Protein AF-A0A6G7XGX0-F1 (afdb_monomer)

Nearest PDB structures (foldseek):
  1j3w-assembly1_B  TM=3.275E-01  e=1.921E-01  Thermus thermophilus HB8
  3t1q-assembly1_B  TM=3.308E-01  e=2.963E-01  Thermus thermophilus HB8
  6hjm-assembly2_E  TM=3.614E-01  e=6.227E-01  Myxococcus xanthus
  6hjm-assembly9_P  TM=3.595E-01  e=5.853E-01  Myxococcus xanthus
  3t1r-assembly2_C  TM=3.370E-01  e=9.027E-01  Thermus thermophilus HB8

Foldseek 3Di:
DDDDDDDDDDDDDDDDDDDDDDDDDDDDVVVVVVVVVVVVVVVVVVVVVVVVVVVVVCQLCQLVVLLVVLVWDPWQKDQDDSRQKMKGWFCVPTNHGDLSSVVSSCVSVVNPVVVNVCQVPAEQVNAWDWDDDDQKIKIWHADPVGGIIMMIGGND

Secondary structure (DSSP, 8-state):
-----PPPPPPP-PPP-PPP----PPP-HHHHHHHHHHHHHHHHHHHHHHHHHHHHHHHHHHHHHHHHHTT--SSSEEEEGGGTEEEEPPHHHHS---HHHHHHHHHHTT--HHHHHHHHH--GGG--EEEEETTEEEEEEEETTTEEEEEEEE--

Solvent-accessible surface area (backbone atoms only — not comparable to full-atom values): 9132 Å² total; per-residue (Å²): 142,83,84,84,84,85,85,80,85,77,86,85,81,79,77,83,82,75,79,84,81,78,81,79,82,78,83,59,66,68,62,54,51,53,52,51,52,52,52,51,53,53,51,50,53,51,52,50,52,53,50,52,53,52,51,51,53,52,53,39,39,44,58,59,51,27,37,59,76,44,66,54,64,101,52,11,56,47,77,37,78,86,31,48,25,37,39,35,34,19,36,74,80,51,71,25,48,56,66,69,40,53,53,42,30,41,46,66,73,64,48,53,68,70,54,56,50,50,61,76,66,54,42,54,90,67,47,77,46,75,52,73,53,98,58,30,35,37,42,34,38,34,36,93,86,29,40,53,34,38,39,38,33,58,57,128

Radius of gyration: 40.76 Å; Cα contacts (8 Å, |Δi|>4): 178; chains: 1; bounding box: 101×38×119 Å

Structure (mmCIF, N/CA/C/O backbone):
data_AF-A0A6G7XGX0-F1
#
_entry.id   AF-A0A6G7XGX0-F1
#
loop_
_atom_site.group_PDB
_atom_site.id
_atom_site.type_symbol
_atom_site.label_atom_id
_atom_site.label_alt_id
_atom_site.label_comp_id
_atom_site.label_asym_id
_atom_site.label_entity_id
_atom_site.label_seq_id
_atom_site.pdbx_PDB_ins_code
_atom_site.Cartn_x
_atom_site.Cartn_y
_atom_site.Cartn_z
_atom_site.occupancy
_atom_site.B_iso_or_equiv
_atom_site.auth_seq_id
_atom_site.auth_comp_id
_atom_site.auth_asym_id
_atom_site.auth_atom_id
_atom_site.pdbx_PDB_model_num
ATOM 1 N N . MET A 1 1 ? -85.330 -21.508 100.154 1.00 49.62 1 MET A N 1
ATOM 2 C CA . MET A 1 1 ? -84.140 -22.347 100.387 1.00 49.62 1 MET A CA 1
ATOM 3 C C . MET A 1 1 ? -84.091 -23.377 99.276 1.00 49.62 1 MET A C 1
ATOM 5 O O . MET A 1 1 ? -84.841 -24.337 99.339 1.00 49.62 1 MET A O 1
ATOM 9 N N . THR A 1 2 ? -83.289 -23.131 98.245 1.00 46.66 2 THR A N 1
ATOM 10 C CA . THR A 1 2 ? -82.847 -24.143 97.275 1.00 46.66 2 THR A CA 1
ATOM 11 C C . THR A 1 2 ? -81.471 -23.698 96.802 1.00 46.66 2 THR A C 1
ATOM 13 O O . THR A 1 2 ? -81.331 -22.609 96.246 1.00 46.66 2 THR A O 1
ATOM 16 N N . GLU A 1 3 ? -80.474 -24.500 97.157 1.00 44.38 3 GLU A N 1
ATOM 17 C CA . GLU A 1 3 ? -79.054 -24.326 96.868 1.00 44.38 3 GLU A CA 1
ATOM 18 C C . GLU A 1 3 ? -78.716 -24.536 95.380 1.00 44.38 3 GLU A C 1
ATOM 20 O O . GLU A 1 3 ? -79.464 -25.150 94.622 1.00 44.38 3 GLU A O 1
ATOM 25 N N . THR A 1 4 ? -77.565 -23.972 95.012 1.00 55.00 4 THR A N 1
ATOM 26 C CA . THR A 1 4 ? -76.872 -23.865 93.715 1.00 55.00 4 THR A CA 1
ATOM 27 C C . THR A 1 4 ? -76.527 -25.222 93.064 1.00 55.00 4 THR A C 1
ATOM 29 O O . THR A 1 4 ? -76.560 -26.258 93.725 1.00 55.00 4 THR A O 1
ATOM 32 N N . PRO A 1 5 ? -75.994 -25.224 91.825 1.00 59.84 5 PRO A N 1
ATOM 33 C CA . PRO A 1 5 ? -74.601 -25.663 91.750 1.00 59.84 5 PRO A CA 1
ATOM 34 C C . PRO A 1 5 ? -73.685 -24.776 90.900 1.00 59.84 5 PRO A C 1
ATOM 36 O O . PRO A 1 5 ? -74.032 -24.253 89.844 1.00 59.84 5 PRO A O 1
ATOM 39 N N . SER A 1 6 ? -72.487 -24.645 91.459 1.00 55.50 6 SER A N 1
ATOM 40 C CA . SER A 1 6 ? -71.291 -23.963 90.984 1.00 55.50 6 SER A CA 1
ATOM 41 C C . SER A 1 6 ? -70.778 -24.544 89.661 1.00 55.50 6 SER A C 1
ATOM 43 O O . SER A 1 6 ? -70.637 -25.760 89.533 1.00 55.50 6 SER A O 1
ATOM 45 N N . ALA A 1 7 ? -70.463 -23.682 88.692 1.00 63.25 7 ALA A N 1
ATOM 46 C CA . ALA A 1 7 ? -69.797 -24.068 87.453 1.00 63.25 7 ALA A CA 1
ATOM 47 C C . ALA A 1 7 ? -68.275 -24.146 87.669 1.00 63.25 7 ALA A C 1
ATOM 49 O O . ALA A 1 7 ? -67.652 -23.189 88.126 1.00 63.25 7 ALA A O 1
ATOM 50 N N . VAL A 1 8 ? -67.678 -25.289 87.331 1.00 64.31 8 VAL A N 1
ATOM 51 C CA . VAL A 1 8 ? -66.221 -25.496 87.315 1.00 64.31 8 VAL A CA 1
ATOM 52 C C . VAL A 1 8 ? -65.656 -24.910 86.011 1.00 64.31 8 VAL A C 1
ATOM 54 O O . VAL A 1 8 ? -66.197 -25.224 84.949 1.00 64.31 8 VAL A O 1
ATOM 57 N N . PRO A 1 9 ? -64.592 -24.084 86.032 1.00 62.41 9 PRO A N 1
ATOM 58 C CA . PRO A 1 9 ? -63.972 -23.596 84.805 1.00 62.41 9 PRO A CA 1
ATOM 59 C C . PRO A 1 9 ? -63.145 -24.711 84.143 1.00 62.41 9 PRO A C 1
ATOM 61 O O . PRO A 1 9 ? -62.367 -25.398 84.804 1.00 62.41 9 PRO A O 1
ATOM 64 N N . GLY A 1 10 ? -63.339 -24.904 82.836 1.00 66.25 10 GLY A N 1
ATOM 65 C CA . GLY A 1 10 ? -62.549 -25.835 82.025 1.00 66.25 10 GLY A CA 1
ATOM 66 C C . GLY A 1 10 ? -61.097 -25.367 81.826 1.00 66.25 10 GLY A C 1
ATOM 67 O O . GLY A 1 10 ? -60.791 -24.197 82.066 1.00 66.25 10 GLY A O 1
ATOM 68 N N . PRO A 1 11 ? -60.190 -26.262 81.394 1.00 62.84 11 PRO A N 1
ATOM 69 C CA . PRO A 1 11 ? -58.781 -25.938 81.206 1.00 62.84 11 PRO A CA 1
ATOM 70 C C . PRO A 1 11 ? -58.597 -24.992 80.011 1.00 62.84 11 PRO A C 1
ATOM 72 O O . PRO A 1 11 ? -59.155 -25.214 78.937 1.00 62.84 11 PRO A O 1
ATOM 75 N N . VAL A 1 12 ? -57.802 -23.941 80.206 1.00 63.81 12 VAL A N 1
ATOM 76 C CA . VAL A 1 12 ? -57.381 -23.023 79.142 1.00 63.81 12 VAL A CA 1
ATOM 77 C C . VAL A 1 12 ? -56.343 -23.747 78.284 1.00 63.81 12 VAL A C 1
ATOM 79 O O . VAL A 1 12 ? -55.293 -24.137 78.789 1.00 63.81 12 VAL A O 1
ATOM 82 N N . ILE A 1 13 ? -56.652 -23.963 77.006 1.00 63.62 13 ILE A N 1
ATOM 83 C CA . ILE A 1 13 ? -55.680 -24.430 76.014 1.00 63.62 13 ILE A CA 1
ATOM 84 C C . ILE A 1 13 ? -54.985 -23.180 75.472 1.00 63.62 13 ILE A C 1
ATOM 86 O O . ILE A 1 13 ? -55.638 -22.335 74.866 1.00 63.62 13 ILE A O 1
ATOM 90 N N . GLU A 1 14 ? -53.690 -23.031 75.747 1.00 65.12 14 GLU A N 1
ATOM 91 C CA . GLU A 1 14 ? -52.867 -21.976 75.150 1.00 65.12 14 GLU A CA 1
ATOM 92 C C . GLU A 1 14 ? -52.502 -22.379 73.715 1.00 65.12 14 GLU A C 1
ATOM 94 O O . GLU A 1 14 ? -52.000 -23.482 73.479 1.00 65.12 14 GLU A O 1
ATOM 99 N N . ASP A 1 15 ? -52.784 -21.500 72.753 1.00 72.25 15 ASP A N 1
ATOM 100 C CA . ASP A 1 15 ? -52.446 -21.725 71.348 1.00 72.25 15 ASP A CA 1
ATOM 101 C C . ASP A 1 15 ? -50.917 -21.827 71.153 1.00 72.25 15 ASP A C 1
ATOM 103 O O . ASP A 1 15 ? -50.159 -21.107 71.814 1.00 72.25 15 ASP A O 1
ATOM 107 N N . PRO A 1 16 ? -50.426 -22.683 70.233 1.00 66.56 16 PRO A N 1
ATOM 108 C CA . PRO A 1 16 ? -49.005 -22.764 69.917 1.00 66.56 16 PRO A CA 1
ATOM 109 C C . PRO A 1 16 ? -48.467 -21.409 69.442 1.00 66.56 16 PRO A C 1
ATOM 111 O O . PRO A 1 16 ? -48.926 -20.860 68.442 1.00 66.56 16 PRO A O 1
ATOM 114 N N . VAL A 1 17 ? -47.463 -20.879 70.143 1.00 67.62 17 VAL A N 1
ATOM 115 C CA . VAL A 1 17 ? -46.748 -19.665 69.733 1.00 67.62 17 VAL A CA 1
ATOM 116 C C . VAL A 1 17 ? -46.020 -19.951 68.417 1.00 67.62 17 VAL A C 1
ATOM 118 O O . VAL A 1 17 ? -45.021 -20.673 68.398 1.00 67.62 17 VAL A O 1
ATOM 121 N N . GLU A 1 18 ? -46.518 -19.402 67.307 1.00 70.75 18 GLU A N 1
ATOM 122 C CA . GLU A 1 18 ? -45.816 -19.463 66.024 1.00 70.75 18 GLU A CA 1
ATOM 123 C C . GLU A 1 18 ? -44.470 -18.720 66.120 1.00 70.75 18 GLU A C 1
ATOM 125 O O . GLU A 1 18 ? -44.397 -17.632 66.707 1.00 70.75 18 GLU A O 1
ATOM 130 N N . PRO A 1 19 ? -43.382 -19.277 65.553 1.00 76.12 19 PRO A N 1
ATOM 131 C CA . PRO A 1 19 ? -42.098 -18.597 65.541 1.00 76.12 19 PRO A CA 1
ATOM 132 C C . PRO A 1 19 ? -42.191 -17.287 64.738 1.00 76.12 19 PRO A C 1
ATOM 134 O O . PRO A 1 19 ? -42.929 -17.216 63.752 1.00 76.12 19 PRO A O 1
ATOM 137 N N . PRO A 1 20 ? -41.420 -16.246 65.106 1.00 72.56 20 PRO A N 1
ATOM 138 C CA . PRO A 1 20 ? -41.450 -14.971 64.404 1.00 72.56 20 PRO A CA 1
ATOM 139 C C . PRO A 1 20 ? -41.085 -15.151 62.927 1.00 72.56 20 PRO A C 1
ATOM 141 O O . PRO A 1 20 ? -39.999 -15.628 62.596 1.00 72.56 20 PRO A O 1
ATOM 144 N N . VAL A 1 21 ? -41.977 -14.735 62.028 1.00 67.44 21 VAL A N 1
ATOM 145 C CA . VAL A 1 21 ? -41.689 -14.671 60.592 1.00 67.44 21 VAL A CA 1
ATOM 146 C C . VAL A 1 21 ? -40.654 -13.567 60.361 1.00 67.44 21 VAL A C 1
ATOM 148 O O . VAL A 1 21 ? -40.952 -12.384 60.531 1.00 67.44 21 VAL A O 1
ATOM 151 N N . GLU A 1 22 ? -39.429 -13.934 59.973 1.00 75.75 22 GLU A N 1
ATOM 152 C CA . GLU A 1 22 ? -38.398 -12.950 59.634 1.00 75.75 22 GLU A CA 1
ATOM 153 C C . GLU A 1 22 ? -38.842 -12.067 58.449 1.00 75.75 22 GLU A C 1
ATOM 155 O O . GLU A 1 22 ? -39.274 -12.573 57.404 1.00 75.75 22 GLU A O 1
ATOM 160 N N . PRO A 1 23 ? -38.718 -10.731 58.554 1.00 65.25 23 PRO A N 1
ATOM 161 C CA . PRO A 1 23 ? -39.113 -9.836 57.480 1.00 65.25 23 PRO A CA 1
ATOM 162 C C . PRO A 1 23 ? -38.147 -9.950 56.291 1.00 65.25 23 PRO A C 1
ATOM 164 O O . PRO A 1 23 ? -36.975 -9.576 56.360 1.00 65.25 23 PRO A O 1
ATOM 167 N N . LYS A 1 24 ? -38.665 -10.405 55.144 1.00 63.94 24 LYS A N 1
ATOM 168 C CA . LYS A 1 24 ? -37.915 -10.497 53.882 1.00 63.94 24 LYS A CA 1
ATOM 169 C C . LYS A 1 24 ? -37.483 -9.094 53.416 1.00 63.94 24 LYS A C 1
ATOM 171 O O . LYS A 1 24 ? -38.311 -8.276 53.006 1.00 63.94 24 LYS A O 1
ATOM 176 N N . LYS A 1 25 ? -36.178 -8.801 53.483 1.00 67.06 25 LYS A N 1
ATOM 177 C CA . LYS A 1 25 ? -35.589 -7.490 53.146 1.00 67.06 25 LYS A CA 1
ATOM 178 C C . LYS A 1 25 ? -35.851 -7.142 51.672 1.00 67.06 25 LYS A C 1
ATOM 180 O O . LYS A 1 25 ? -35.405 -7.847 50.770 1.00 67.06 25 LYS A O 1
ATOM 185 N N . ARG A 1 26 ? -36.590 -6.057 51.414 1.00 67.81 26 ARG A N 1
ATOM 186 C CA . ARG A 1 26 ? -36.929 -5.605 50.050 1.00 67.81 26 ARG A CA 1
ATOM 187 C C . ARG A 1 26 ? -35.720 -4.910 49.398 1.00 67.81 26 ARG A C 1
ATOM 189 O O . ARG A 1 26 ? -35.094 -4.076 50.054 1.00 67.81 26 ARG A O 1
ATOM 196 N N . PRO A 1 27 ? -35.377 -5.209 48.133 1.00 62.94 27 PRO A N 1
ATOM 197 C CA . PRO A 1 27 ? -34.196 -4.637 47.490 1.00 62.94 27 PRO A CA 1
ATOM 198 C C . PRO A 1 27 ? -34.358 -3.132 47.207 1.00 62.94 27 PRO A C 1
ATOM 200 O O . PRO A 1 27 ? -35.426 -2.662 46.810 1.00 62.94 27 PRO A O 1
ATOM 203 N N . ASN A 1 28 ? -33.277 -2.366 47.400 1.00 75.75 28 ASN A N 1
ATOM 204 C CA . ASN A 1 28 ? -33.249 -0.920 47.173 1.00 75.75 28 ASN A CA 1
ATOM 205 C C . ASN A 1 28 ? -33.113 -0.613 45.672 1.00 75.75 28 ASN A C 1
ATOM 207 O O . ASN A 1 28 ? -32.043 -0.789 45.090 1.00 75.75 28 ASN A O 1
ATOM 211 N N . LYS A 1 29 ? -34.187 -0.099 45.059 1.00 76.25 29 LYS A N 1
ATOM 212 C CA . LYS A 1 29 ? -34.247 0.238 43.625 1.00 76.25 29 LYS A CA 1
ATOM 213 C C . LYS A 1 29 ? -33.101 1.154 43.164 1.00 76.25 29 LYS A C 1
ATOM 215 O O . LYS A 1 29 ? -32.646 1.010 42.038 1.00 76.25 29 LYS A O 1
ATOM 220 N N . LYS A 1 30 ? -32.582 2.046 44.022 1.00 75.62 30 LYS A N 1
ATOM 221 C CA . LYS A 1 30 ? -31.449 2.930 43.677 1.00 75.62 30 LYS A CA 1
ATOM 222 C C . LYS A 1 30 ? -30.131 2.165 43.534 1.00 75.62 30 LYS A C 1
ATOM 224 O O . LYS A 1 30 ? -29.380 2.419 42.602 1.00 75.62 30 LYS A O 1
ATOM 229 N N . ALA A 1 31 ? -29.878 1.200 44.420 1.00 73.75 31 ALA A N 1
ATOM 230 C CA . ALA A 1 31 ? -28.702 0.335 44.332 1.00 73.75 31 ALA A CA 1
ATOM 231 C C . ALA A 1 31 ? -28.767 -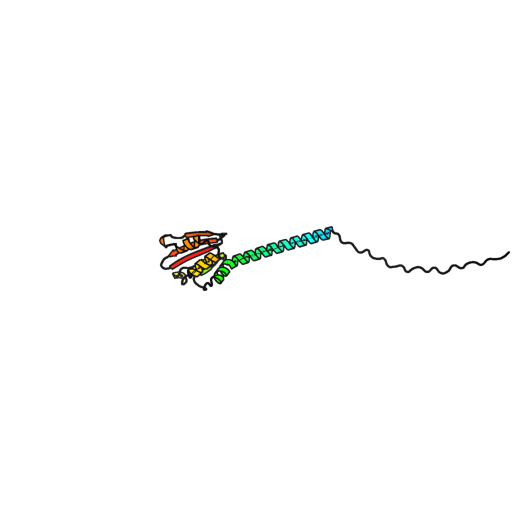0.569 43.090 1.00 73.75 31 ALA A C 1
ATOM 233 O O . ALA A 1 31 ? -27.754 -0.785 42.427 1.00 73.75 31 ALA A O 1
ATOM 234 N N . LEU A 1 32 ? -29.971 -1.027 42.727 1.00 80.69 32 LEU A N 1
ATOM 235 C CA . LEU A 1 32 ? -30.202 -1.772 41.488 1.00 80.69 32 LEU A CA 1
ATOM 236 C C . LEU A 1 32 ? -29.924 -0.916 40.238 1.00 80.69 32 LEU A C 1
ATOM 238 O O . LEU A 1 32 ? -29.263 -1.372 39.317 1.00 80.69 32 LEU A O 1
ATOM 242 N N . VAL A 1 33 ? -30.362 0.346 40.210 1.00 78.44 33 VAL A N 1
ATOM 243 C CA . VAL A 1 33 ? -30.097 1.249 39.072 1.00 78.44 33 VAL A CA 1
ATOM 244 C C . VAL A 1 33 ? -28.607 1.585 38.935 1.00 78.44 33 VAL A C 1
ATOM 246 O O . VAL A 1 33 ? -28.088 1.563 37.825 1.00 78.44 33 VAL A O 1
ATOM 249 N N . ILE A 1 34 ? -27.899 1.848 40.040 1.00 83.06 34 ILE A N 1
ATOM 250 C CA . ILE A 1 34 ? -26.456 2.158 40.014 1.00 83.06 34 ILE A CA 1
ATOM 251 C C . ILE A 1 34 ? -25.637 0.955 39.529 1.00 83.06 34 ILE A C 1
ATOM 253 O O . ILE A 1 34 ? -24.721 1.117 38.730 1.00 83.06 34 ILE A O 1
ATOM 257 N N . THR A 1 35 ? -25.978 -0.255 39.978 1.00 79.81 35 THR A N 1
ATOM 258 C CA . THR A 1 35 ? -25.301 -1.482 39.529 1.00 79.81 35 THR A CA 1
ATOM 259 C C . THR A 1 35 ? -25.547 -1.757 38.049 1.00 79.81 35 THR A C 1
ATOM 261 O O . THR A 1 35 ? -24.592 -2.033 37.330 1.00 79.81 35 THR A O 1
ATOM 264 N N . ILE A 1 36 ? -26.781 -1.591 37.562 1.00 87.25 36 ILE A N 1
ATOM 265 C CA . ILE A 1 36 ? -27.084 -1.693 36.126 1.00 87.25 36 ILE A CA 1
ATOM 266 C C . ILE A 1 36 ? -26.288 -0.650 35.332 1.00 87.25 36 ILE A C 1
ATOM 268 O O . ILE A 1 36 ? -25.660 -0.999 34.338 1.00 87.25 36 ILE A O 1
ATOM 272 N N . ALA A 1 37 ? -26.258 0.607 35.782 1.00 86.12 37 ALA A N 1
ATOM 273 C CA . ALA A 1 37 ? -25.505 1.665 35.111 1.00 86.12 37 ALA A CA 1
ATOM 274 C C . ALA A 1 37 ? -24.001 1.349 35.040 1.00 86.12 37 ALA A C 1
ATOM 276 O O . ALA A 1 37 ? -23.399 1.496 33.981 1.00 86.12 37 ALA A O 1
ATOM 277 N N . ALA A 1 38 ? -23.406 0.850 36.127 1.00 89.19 38 ALA A N 1
ATOM 278 C CA . ALA A 1 38 ? -22.003 0.439 36.142 1.00 89.19 38 ALA A CA 1
ATOM 279 C C . ALA A 1 38 ? -21.725 -0.718 35.165 1.00 89.19 38 ALA A C 1
ATOM 281 O O . ALA A 1 38 ? -20.748 -0.669 34.421 1.00 89.19 38 ALA A O 1
ATOM 282 N N . VAL A 1 39 ? -22.603 -1.725 35.111 1.00 93.00 39 VAL A N 1
ATOM 283 C CA . VAL A 1 39 ? -22.482 -2.849 34.164 1.00 93.00 39 VAL A CA 1
ATOM 284 C C . VAL A 1 39 ? -22.585 -2.368 32.717 1.00 93.00 39 VAL A C 1
ATOM 286 O O . VAL A 1 39 ? -21.790 -2.789 31.880 1.00 93.00 39 VAL A O 1
ATOM 289 N N . VAL A 1 40 ? -23.516 -1.457 32.421 1.00 95.12 40 VAL A N 1
ATOM 290 C CA . VAL A 1 40 ? -23.669 -0.876 31.078 1.00 95.12 40 VAL A CA 1
ATOM 291 C C . VAL A 1 40 ? -22.413 -0.108 30.669 1.00 95.12 40 VAL A C 1
ATOM 293 O O . VAL A 1 40 ? -21.923 -0.300 29.561 1.00 95.12 40 VAL A O 1
ATOM 296 N N . VAL A 1 41 ? -21.848 0.708 31.561 1.00 95.44 41 VAL A N 1
ATOM 297 C CA . VAL A 1 41 ? -20.607 1.449 31.281 1.00 95.44 41 VAL A CA 1
ATOM 298 C C . VAL A 1 41 ? -19.450 0.493 30.985 1.00 95.44 41 VAL A C 1
ATOM 300 O O . VAL A 1 41 ? -18.743 0.681 29.998 1.00 95.44 41 VAL A O 1
ATOM 303 N N . VAL A 1 42 ? -19.282 -0.564 31.783 1.00 95.44 42 VAL A N 1
ATOM 304 C CA . VAL A 1 42 ? -18.237 -1.575 31.550 1.00 95.44 42 VAL A CA 1
ATOM 305 C C . VAL A 1 42 ? -18.443 -2.292 30.214 1.00 95.44 42 VAL A C 1
ATOM 307 O O . VAL A 1 42 ? -17.480 -2.473 29.471 1.00 95.44 42 VAL A O 1
ATOM 310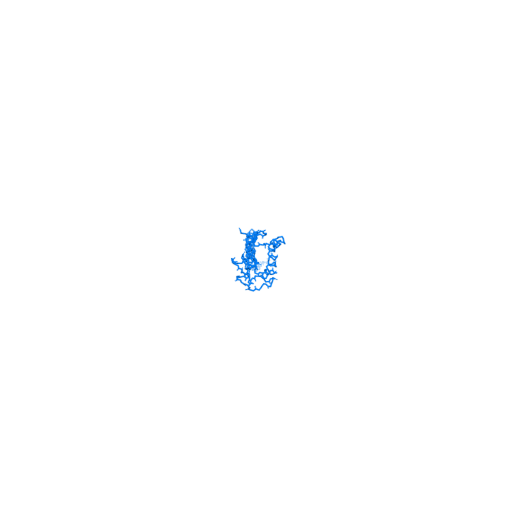 N N . ALA A 1 43 ? -19.682 -2.654 29.873 1.00 95.56 43 ALA A N 1
ATOM 311 C CA . ALA A 1 43 ? -19.995 -3.295 28.598 1.00 95.56 43 ALA A CA 1
ATOM 312 C C . ALA A 1 43 ? -19.680 -2.385 27.397 1.00 95.56 43 ALA A C 1
ATOM 314 O O . ALA A 1 43 ? -19.128 -2.855 26.404 1.00 95.56 43 ALA A O 1
ATOM 315 N N . ILE A 1 44 ? -19.972 -1.084 27.500 1.00 96.94 44 ILE A N 1
ATOM 316 C CA . ILE A 1 44 ? -19.642 -0.101 26.459 1.00 96.94 44 ILE A CA 1
ATOM 317 C C . ILE A 1 44 ? -18.125 0.024 26.299 1.00 96.94 44 ILE A C 1
ATOM 319 O O . ILE A 1 44 ? -17.627 -0.019 25.178 1.00 96.94 44 ILE A O 1
ATOM 323 N N . ILE A 1 45 ? -17.381 0.135 27.403 1.00 97.12 45 ILE A N 1
ATOM 324 C CA . ILE A 1 45 ? -15.914 0.223 27.360 1.00 97.12 45 ILE A CA 1
ATOM 325 C C . ILE A 1 45 ? -15.320 -1.032 26.712 1.00 97.12 45 ILE A C 1
ATOM 327 O O . ILE A 1 45 ? -14.468 -0.918 25.834 1.00 97.12 45 ILE A O 1
ATOM 331 N N . ALA A 1 46 ? -15.800 -2.218 27.094 1.00 96.38 46 ALA A N 1
ATOM 332 C CA . ALA A 1 46 ? -15.364 -3.472 26.489 1.00 96.38 46 ALA A CA 1
ATOM 333 C C . ALA A 1 46 ? -15.640 -3.492 24.978 1.00 96.38 46 ALA A C 1
ATOM 335 O O . ALA A 1 46 ? -14.734 -3.788 24.204 1.00 96.38 46 ALA A O 1
ATOM 336 N N . ALA A 1 47 ? -16.844 -3.099 24.551 1.00 96.12 47 ALA A N 1
ATOM 337 C CA . ALA A 1 47 ? -17.200 -3.028 23.135 1.00 96.12 47 ALA A CA 1
ATOM 338 C C . ALA A 1 47 ? -16.300 -2.059 22.350 1.00 96.12 47 ALA A C 1
ATOM 340 O O . ALA A 1 47 ? -15.862 -2.393 21.251 1.00 96.12 47 ALA A O 1
ATOM 341 N N . ILE A 1 48 ? -15.978 -0.892 22.921 1.00 96.94 48 ILE A N 1
ATOM 342 C CA . ILE A 1 48 ? -15.068 0.085 22.304 1.00 96.94 48 ILE A CA 1
ATOM 343 C C . ILE A 1 48 ? -13.664 -0.505 22.154 1.00 96.94 48 ILE A C 1
ATOM 345 O O . ILE A 1 48 ? -13.084 -0.423 21.075 1.00 96.94 48 ILE A O 1
ATOM 349 N N . ILE A 1 49 ? -13.123 -1.130 23.203 1.00 96.31 49 ILE A N 1
ATOM 350 C CA . ILE A 1 49 ? -11.789 -1.746 23.151 1.00 96.31 49 ILE A CA 1
ATOM 351 C C . ILE A 1 49 ? -11.752 -2.850 22.091 1.00 96.31 49 ILE A C 1
ATOM 353 O O . ILE A 1 49 ? -10.826 -2.895 21.282 1.00 96.31 49 ILE A O 1
ATOM 357 N N . THR A 1 50 ? -12.768 -3.715 22.057 1.00 94.00 50 THR A N 1
ATOM 358 C CA . THR A 1 50 ? -12.874 -4.772 21.045 1.00 94.00 50 THR A CA 1
ATOM 359 C C . THR A 1 50 ? -12.957 -4.189 19.636 1.00 94.00 50 THR A C 1
ATOM 361 O O . THR A 1 50 ? -12.270 -4.680 18.744 1.00 94.00 50 THR A O 1
ATOM 364 N N . PHE A 1 51 ? -13.740 -3.127 19.434 1.00 93.44 51 PHE A N 1
ATOM 365 C CA . PHE A 1 51 ? -13.844 -2.454 18.140 1.00 93.44 51 PHE A CA 1
ATOM 366 C C . PHE A 1 51 ? -12.502 -1.869 17.686 1.00 93.44 51 PHE A C 1
ATOM 368 O O . PHE A 1 51 ? -12.090 -2.105 16.552 1.00 93.44 51 PHE A O 1
ATOM 375 N N . ILE A 1 52 ? -11.787 -1.170 18.574 1.00 93.19 52 ILE A N 1
ATOM 376 C CA . ILE A 1 52 ? -10.461 -0.617 18.272 1.00 93.19 52 ILE A CA 1
ATOM 377 C C . ILE A 1 52 ? -9.492 -1.743 17.895 1.00 93.19 52 ILE A C 1
ATOM 379 O O . ILE A 1 52 ? -8.854 -1.662 16.848 1.00 93.19 52 ILE A O 1
ATOM 383 N N . ALA A 1 53 ? -9.428 -2.818 18.684 1.00 89.38 53 ALA A N 1
ATOM 384 C CA . ALA A 1 53 ? -8.544 -3.948 18.404 1.00 89.38 53 ALA A CA 1
ATOM 385 C C . ALA A 1 53 ? -8.856 -4.624 17.056 1.00 89.38 53 ALA A C 1
ATOM 387 O O . ALA A 1 53 ? -7.943 -4.894 16.277 1.00 89.38 53 ALA A O 1
ATOM 388 N N . LEU A 1 54 ? -10.139 -4.843 16.746 1.00 88.81 54 LEU A N 1
ATOM 389 C CA . LEU A 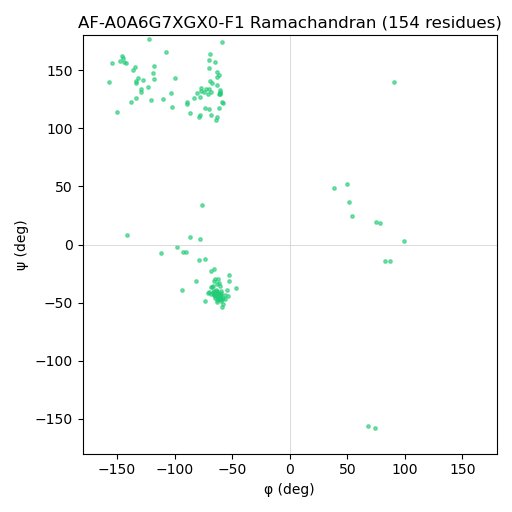1 54 ? -10.572 -5.374 15.449 1.00 88.81 54 LEU A CA 1
ATOM 390 C C . LEU A 1 54 ? -10.173 -4.446 14.300 1.00 88.81 54 LEU A C 1
ATOM 392 O O . LEU A 1 54 ? -9.659 -4.915 13.289 1.00 88.81 54 LEU A O 1
ATOM 396 N N . SER A 1 55 ? -10.377 -3.137 14.461 1.00 87.00 55 SER A N 1
ATOM 397 C CA . SER A 1 55 ? -10.033 -2.153 13.433 1.00 87.00 55 SER A CA 1
ATOM 398 C C . SER A 1 55 ? -8.524 -2.068 13.182 1.00 87.00 55 SER A C 1
ATOM 400 O O . SER A 1 55 ? -8.106 -2.001 12.030 1.00 87.00 55 SER A O 1
ATOM 402 N N . ALA A 1 56 ? -7.704 -2.141 14.234 1.00 85.12 56 ALA A N 1
ATOM 403 C CA . ALA A 1 56 ? -6.250 -2.168 14.116 1.00 85.12 56 ALA A CA 1
ATOM 404 C C . ALA A 1 56 ? -5.777 -3.443 13.406 1.00 85.12 56 ALA A C 1
ATOM 406 O O . ALA A 1 56 ? -4.972 -3.375 12.484 1.00 85.12 56 ALA A O 1
ATOM 407 N N . ASN A 1 57 ? -6.343 -4.598 13.766 1.00 85.75 57 ASN A N 1
ATOM 408 C CA . ASN A 1 57 ? -6.018 -5.858 13.105 1.00 85.75 57 ASN A CA 1
ATOM 409 C C . ASN A 1 57 ? -6.440 -5.865 11.627 1.00 85.75 57 ASN A C 1
ATOM 411 O O . ASN A 1 57 ? -5.717 -6.390 10.788 1.00 85.75 57 ASN A O 1
ATOM 415 N N . ALA A 1 58 ? -7.597 -5.286 11.295 1.00 85.19 58 ALA A N 1
ATOM 416 C CA . ALA A 1 58 ? -8.032 -5.147 9.907 1.00 85.19 58 ALA A CA 1
ATOM 417 C C . ALA A 1 58 ? -7.070 -4.263 9.098 1.00 85.19 58 ALA A C 1
ATOM 419 O O . ALA A 1 58 ? -6.730 -4.612 7.974 1.00 85.19 58 ALA A O 1
ATOM 420 N N . ARG A 1 59 ? -6.581 -3.160 9.682 1.00 85.06 59 ARG A N 1
ATOM 421 C CA . ARG A 1 59 ? -5.588 -2.282 9.041 1.00 85.06 59 ARG A CA 1
ATOM 422 C C . ARG A 1 59 ? -4.260 -2.991 8.788 1.00 85.06 59 ARG A C 1
ATOM 424 O O . ARG A 1 59 ? -3.794 -2.966 7.656 1.00 85.06 59 ARG A O 1
ATOM 431 N N . ALA A 1 60 ? -3.710 -3.656 9.804 1.00 85.81 60 ALA A N 1
ATOM 432 C CA . ALA A 1 60 ? -2.427 -4.357 9.705 1.00 85.81 60 ALA A CA 1
ATOM 433 C C . ALA A 1 60 ? -2.450 -5.501 8.675 1.00 85.81 60 ALA A C 1
ATOM 435 O O . ALA A 1 60 ? -1.441 -5.817 8.054 1.00 85.81 60 ALA A O 1
ATOM 436 N N . ASN A 1 61 ? -3.613 -6.127 8.469 1.00 92.44 61 ASN A N 1
ATOM 437 C CA . ASN A 1 61 ? -3.751 -7.222 7.509 1.00 92.44 61 ASN A CA 1
ATOM 438 C C . ASN A 1 61 ? -4.194 -6.770 6.112 1.00 92.44 61 ASN A C 1
ATOM 440 O O . ASN A 1 61 ? -4.183 -7.590 5.201 1.00 92.44 61 ASN A O 1
ATOM 444 N N . GLN A 1 62 ? -4.538 -5.496 5.906 1.00 95.25 62 GLN A N 1
ATOM 445 C CA . GLN A 1 62 ? -5.152 -5.019 4.663 1.00 95.25 62 GLN A CA 1
ATOM 446 C C . GLN A 1 62 ? -4.284 -5.292 3.423 1.00 95.25 62 GLN A C 1
ATOM 448 O O . GLN A 1 62 ? -4.780 -5.822 2.432 1.00 95.25 62 GLN A O 1
ATOM 453 N N . ILE A 1 63 ? -2.980 -5.005 3.492 1.00 96.38 63 ILE A N 1
ATOM 454 C CA . ILE A 1 63 ? -2.028 -5.278 2.400 1.00 96.38 63 ILE A CA 1
ATOM 455 C C . ILE A 1 63 ? -1.858 -6.788 2.180 1.00 96.38 63 ILE A C 1
ATOM 457 O O . ILE A 1 63 ? -1.805 -7.260 1.041 1.00 96.38 63 ILE A O 1
ATOM 461 N N . SER A 1 64 ? -1.793 -7.567 3.265 1.00 96.31 64 SER A N 1
ATOM 462 C CA . SER A 1 64 ? -1.683 -9.029 3.190 1.00 96.31 64 SER A CA 1
ATOM 463 C C . SER A 1 64 ? -2.918 -9.653 2.544 1.00 96.31 64 SER A C 1
ATOM 465 O O . SER A 1 64 ? -2.797 -10.561 1.723 1.00 96.31 64 SER A O 1
ATOM 467 N N . ASP A 1 65 ? -4.104 -9.163 2.887 1.00 96.88 65 ASP A N 1
ATOM 468 C CA . ASP A 1 65 ? -5.368 -9.654 2.356 1.00 96.88 65 ASP A CA 1
ATOM 469 C C . ASP A 1 65 ? -5.546 -9.255 0.887 1.00 96.88 65 ASP A C 1
ATOM 471 O O . ASP A 1 65 ? -5.877 -10.124 0.081 1.00 96.88 65 ASP A O 1
ATOM 475 N N . ALA A 1 66 ? -5.190 -8.021 0.509 1.00 97.19 66 ALA A N 1
ATOM 476 C CA . ALA A 1 66 ? -5.111 -7.600 -0.892 1.00 97.19 66 ALA A CA 1
ATOM 477 C C . ALA A 1 66 ? -4.161 -8.504 -1.700 1.00 97.19 66 ALA A C 1
ATOM 479 O O . ALA A 1 66 ? -4.527 -9.021 -2.752 1.00 97.19 66 ALA A O 1
ATOM 480 N N . SER A 1 67 ? -2.969 -8.788 -1.165 1.00 95.94 67 SER A N 1
ATOM 481 C CA . SER A 1 67 ? -1.997 -9.678 -1.817 1.00 95.94 67 SER A CA 1
ATOM 482 C C . SER A 1 67 ? -2.557 -11.088 -2.044 1.00 95.94 67 SER A C 1
ATOM 484 O O . SER A 1 67 ? -2.339 -11.677 -3.102 1.00 95.94 67 SER A O 1
ATOM 486 N N . LYS A 1 68 ? -3.310 -11.634 -1.076 1.00 96.31 68 LYS A N 1
ATOM 487 C CA . LYS A 1 68 ? -3.970 -12.946 -1.210 1.00 96.31 68 LYS A CA 1
ATOM 488 C C . LYS A 1 68 ? -5.095 -12.916 -2.242 1.00 96.31 68 LYS A C 1
ATOM 490 O O . LYS A 1 68 ? -5.213 -13.860 -3.016 1.00 96.31 68 LYS A O 1
ATOM 495 N N . MET A 1 69 ? -5.917 -11.866 -2.243 1.00 97.06 69 MET A N 1
ATOM 496 C CA . MET A 1 69 ? -7.015 -11.697 -3.203 1.00 97.06 69 MET A CA 1
ATOM 497 C C . MET A 1 69 ? -6.504 -11.584 -4.641 1.00 97.06 69 MET A C 1
ATOM 499 O O . MET A 1 69 ? -7.138 -12.104 -5.553 1.00 97.06 69 MET A O 1
ATOM 503 N N . CYS A 1 70 ? -5.333 -10.976 -4.817 1.00 96.75 70 CYS A N 1
ATOM 504 C CA . CYS A 1 70 ? -4.655 -10.832 -6.102 1.00 96.75 70 CYS A CA 1
ATOM 505 C C . CYS A 1 70 ? -3.763 -12.021 -6.481 1.00 96.75 70 CYS A C 1
ATOM 507 O O . CYS A 1 70 ? -3.026 -11.930 -7.460 1.00 96.75 70 CYS A O 1
ATOM 509 N N . GLU A 1 71 ? -3.790 -13.108 -5.701 1.00 95.56 71 GLU A N 1
ATOM 510 C CA . GLU A 1 71 ? -2.985 -14.315 -5.932 1.00 95.56 71 GLU A CA 1
ATOM 511 C C . GLU A 1 71 ? -1.483 -14.012 -6.118 1.00 95.56 71 GLU A C 1
ATOM 513 O O . GLU A 1 71 ? -0.789 -14.648 -6.915 1.00 95.56 71 GLU A O 1
ATOM 518 N N . ALA A 1 72 ? -0.970 -13.026 -5.372 1.00 91.81 72 ALA A N 1
ATOM 519 C CA . ALA A 1 72 ? 0.397 -12.549 -5.516 1.00 91.81 72 ALA A CA 1
ATOM 520 C C . ALA A 1 72 ? 1.416 -13.664 -5.217 1.00 91.81 72 ALA A C 1
ATOM 522 O O . ALA A 1 72 ? 1.373 -14.328 -4.176 1.00 91.81 72 ALA A O 1
ATOM 523 N N . ALA A 1 73 ? 2.365 -13.859 -6.133 1.00 88.31 73 ALA A N 1
ATOM 524 C CA . ALA A 1 73 ? 3.479 -14.774 -5.923 1.00 88.31 73 ALA A CA 1
ATOM 525 C C . ALA A 1 73 ? 4.442 -14.216 -4.857 1.00 88.31 73 ALA A C 1
ATOM 527 O O . ALA A 1 73 ? 4.572 -13.004 -4.751 1.00 88.31 73 ALA A O 1
ATOM 528 N N . PRO A 1 74 ? 5.180 -15.046 -4.097 1.00 85.69 74 PRO A N 1
ATOM 529 C CA . PRO A 1 74 ? 6.008 -14.594 -2.969 1.00 85.69 74 PRO A CA 1
ATOM 530 C C . PRO A 1 74 ? 7.333 -13.923 -3.398 1.00 85.69 74 PRO A C 1
ATOM 532 O O . PRO A 1 74 ? 8.366 -14.111 -2.757 1.00 85.69 74 PRO A O 1
ATOM 535 N N . PHE A 1 75 ? 7.343 -13.211 -4.522 1.00 87.38 75 PHE A N 1
ATOM 536 C CA . PHE A 1 75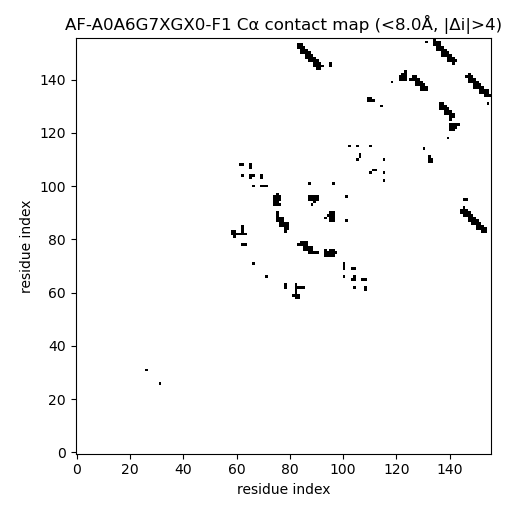 ? 8.488 -12.482 -5.057 1.00 87.38 75 PHE A CA 1
ATOM 537 C C . PHE A 1 75 ? 8.017 -11.209 -5.767 1.00 87.38 75 PHE A C 1
ATOM 539 O O . PHE A 1 75 ? 6.852 -11.076 -6.132 1.00 87.38 75 PHE A O 1
ATOM 546 N N . GLY A 1 76 ? 8.936 -10.268 -5.988 1.00 89.38 76 GLY A N 1
ATOM 547 C CA . GLY A 1 76 ? 8.624 -9.014 -6.680 1.00 89.38 76 GLY A CA 1
ATOM 548 C C . GLY A 1 76 ? 8.103 -7.901 -5.771 1.00 89.38 76 GLY A C 1
ATOM 549 O O . GLY A 1 76 ? 8.139 -6.742 -6.176 1.00 89.38 76 GLY A O 1
ATOM 550 N N . TYR A 1 77 ? 7.701 -8.215 -4.540 1.00 94.12 77 TYR A N 1
ATOM 551 C CA . TYR A 1 77 ? 7.265 -7.236 -3.551 1.00 94.12 77 TYR A CA 1
ATOM 552 C C . TYR A 1 77 ? 7.626 -7.667 -2.126 1.00 94.12 77 TYR A C 1
ATOM 554 O O . TYR A 1 77 ? 7.790 -8.859 -1.874 1.00 94.12 77 TYR A O 1
ATOM 562 N N . ASP A 1 78 ? 7.698 -6.701 -1.215 1.00 94.50 78 ASP A N 1
ATOM 563 C CA . ASP A 1 78 ? 7.863 -6.913 0.221 1.00 94.50 78 ASP A CA 1
ATOM 564 C C . ASP A 1 78 ? 6.797 -6.125 0.987 1.00 94.50 78 ASP A C 1
ATOM 566 O O . ASP A 1 78 ? 6.561 -4.949 0.713 1.00 94.50 78 ASP A O 1
ATOM 570 N N . ILE A 1 79 ? 6.157 -6.773 1.962 1.00 94.94 79 ILE A N 1
ATOM 571 C CA . ILE A 1 79 ? 5.311 -6.095 2.952 1.00 94.94 79 ILE A CA 1
ATOM 572 C C . ILE A 1 79 ? 6.217 -5.705 4.117 1.00 94.94 79 ILE A C 1
ATOM 574 O O . ILE A 1 79 ? 6.848 -6.572 4.726 1.00 94.94 79 ILE A O 1
ATOM 578 N N . ILE A 1 80 ? 6.281 -4.413 4.413 1.00 94.75 80 ILE A N 1
ATOM 579 C CA . ILE A 1 80 ? 7.180 -3.820 5.406 1.00 94.75 80 ILE A CA 1
ATOM 580 C C . ILE A 1 80 ? 6.375 -3.061 6.472 1.00 94.75 80 ILE A C 1
ATOM 582 O O . ILE A 1 80 ? 5.144 -3.021 6.422 1.00 94.75 80 ILE A O 1
ATOM 586 N N . ASP A 1 81 ? 7.074 -2.524 7.475 1.00 93.62 81 ASP A N 1
ATOM 587 C CA . ASP A 1 81 ? 6.499 -1.710 8.556 1.00 93.62 81 ASP A CA 1
ATOM 588 C C . ASP A 1 81 ? 5.278 -2.354 9.229 1.00 93.62 81 ASP A C 1
ATOM 590 O O . ASP A 1 81 ? 4.203 -1.772 9.317 1.00 93.62 81 ASP A O 1
ATOM 594 N N . ASP A 1 82 ? 5.437 -3.609 9.660 1.00 91.19 82 ASP A N 1
ATOM 595 C CA . ASP A 1 82 ? 4.397 -4.394 10.340 1.00 91.19 82 ASP A CA 1
ATOM 596 C C . ASP A 1 82 ? 3.060 -4.500 9.568 1.00 91.19 82 ASP A C 1
ATOM 598 O O . ASP A 1 82 ? 2.009 -4.761 10.158 1.00 91.19 82 ASP A O 1
ATOM 602 N N . GLY A 1 83 ? 3.098 -4.359 8.236 1.00 93.00 83 GLY A N 1
ATOM 603 C CA . GLY A 1 83 ? 1.922 -4.456 7.368 1.00 93.00 83 GLY A CA 1
ATOM 604 C C . GLY A 1 83 ? 1.321 -3.118 6.940 1.00 93.00 83 GLY A C 1
ATOM 605 O O . GLY A 1 83 ? 0.301 -3.125 6.247 1.00 93.00 83 GLY A O 1
ATOM 606 N N . ASP A 1 84 ? 1.930 -1.990 7.314 1.00 94.38 84 ASP A N 1
ATOM 607 C CA . ASP A 1 84 ? 1.463 -0.651 6.928 1.00 94.38 84 ASP A CA 1
ATOM 608 C C . ASP A 1 84 ? 2.066 -0.130 5.615 1.00 94.38 84 ASP A C 1
ATOM 610 O O . ASP A 1 84 ? 1.611 0.897 5.102 1.00 94.38 84 ASP A O 1
ATOM 614 N N . ALA A 1 85 ? 3.028 -0.846 5.028 1.00 96.31 85 ALA A N 1
ATOM 615 C CA . ALA A 1 85 ? 3.575 -0.504 3.723 1.00 96.31 85 ALA A CA 1
ATOM 616 C C . ALA A 1 85 ? 3.901 -1.729 2.855 1.00 96.31 85 ALA A C 1
ATOM 618 O O . ALA A 1 85 ? 4.131 -2.840 3.340 1.00 96.31 85 ALA A O 1
ATOM 619 N N . VAL A 1 86 ? 3.917 -1.515 1.540 1.00 96.62 86 VAL A N 1
ATOM 620 C CA . VAL A 1 86 ? 4.335 -2.489 0.529 1.00 96.62 86 VAL A CA 1
ATOM 621 C C . VAL A 1 86 ? 5.270 -1.841 -0.485 1.00 96.62 86 VAL A C 1
ATOM 623 O O . VAL A 1 86 ? 4.936 -0.823 -1.094 1.00 96.62 86 VAL A O 1
ATOM 626 N N . GLU A 1 87 ? 6.441 -2.444 -0.682 1.00 96.12 87 GLU A N 1
ATOM 627 C CA . GLU A 1 87 ? 7.381 -2.082 -1.743 1.00 96.12 87 GLU A CA 1
ATOM 628 C C . GLU A 1 87 ? 7.277 -3.102 -2.877 1.00 96.12 87 GLU A C 1
ATOM 630 O O . GLU A 1 87 ? 7.592 -4.276 -2.707 1.00 96.12 87 GLU A O 1
ATOM 635 N N . PHE A 1 88 ? 6.887 -2.648 -4.062 1.00 95.25 88 PHE A N 1
ATOM 636 C CA . PHE A 1 88 ? 7.041 -3.379 -5.310 1.00 95.25 88 PHE A CA 1
ATOM 637 C C . PHE A 1 88 ? 8.387 -3.032 -5.926 1.00 95.25 88 PHE A C 1
ATOM 639 O O . PHE A 1 88 ? 8.693 -1.871 -6.218 1.00 95.25 88 PHE A O 1
ATOM 646 N N . MET A 1 89 ? 9.185 -4.063 -6.148 1.00 89.81 89 MET A N 1
ATOM 647 C CA . MET A 1 89 ? 10.529 -3.938 -6.672 1.00 89.81 89 MET A CA 1
ATOM 648 C C . MET A 1 89 ? 10.552 -4.231 -8.163 1.00 89.81 89 MET A C 1
ATOM 650 O O . MET A 1 89 ? 9.909 -5.158 -8.658 1.00 89.81 89 MET A O 1
ATOM 654 N N . GLY A 1 90 ? 11.385 -3.481 -8.867 1.00 84.19 90 GLY A N 1
ATOM 655 C CA . GLY A 1 90 ? 11.665 -3.700 -10.268 1.00 84.19 90 GLY A CA 1
ATOM 656 C C . GLY A 1 90 ? 12.368 -5.034 -10.555 1.00 84.19 90 GLY A C 1
ATOM 657 O O . GLY A 1 90 ? 13.090 -5.582 -9.717 1.00 84.19 90 GLY A O 1
ATOM 658 N N . ALA A 1 91 ? 12.228 -5.511 -11.794 1.00 80.12 91 ALA A N 1
ATOM 659 C CA . ALA A 1 91 ? 12.788 -6.755 -12.321 1.00 80.12 91 ALA A CA 1
ATOM 660 C C . ALA A 1 91 ? 14.270 -6.980 -11.994 1.00 80.12 91 ALA A C 1
ATOM 662 O O . ALA A 1 91 ? 14.676 -8.097 -11.677 1.00 80.12 91 ALA A O 1
ATOM 663 N N . ALA A 1 92 ? 15.073 -5.915 -12.003 1.00 70.88 92 ALA A N 1
ATOM 664 C CA . ALA A 1 92 ? 16.505 -6.003 -11.726 1.00 70.88 92 ALA A CA 1
ATOM 665 C 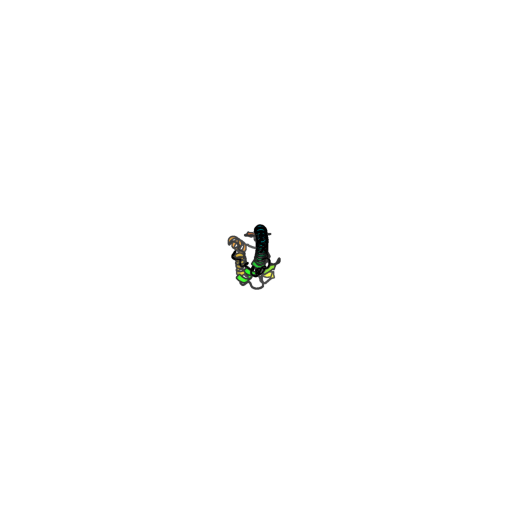C . ALA A 1 92 ? 16.844 -6.363 -10.266 1.00 70.88 92 ALA A C 1
ATOM 667 O O . ALA A 1 92 ? 17.942 -6.852 -10.010 1.00 70.88 92 ALA A O 1
ATOM 668 N N . LYS A 1 93 ? 15.940 -6.111 -9.310 1.00 67.00 93 LYS A N 1
ATOM 669 C CA . LYS A 1 93 ? 16.166 -6.392 -7.884 1.00 67.00 93 LYS A CA 1
ATOM 670 C C . LYS A 1 93 ? 15.639 -7.765 -7.461 1.00 67.00 93 LYS A C 1
ATOM 672 O O . LYS A 1 93 ? 16.284 -8.432 -6.660 1.00 67.00 93 LYS A O 1
ATOM 677 N N . SER A 1 94 ? 14.483 -8.177 -7.978 1.00 71.69 94 SER A N 1
ATOM 678 C CA . SER A 1 94 ? 13.715 -9.305 -7.422 1.00 71.69 94 SER A CA 1
ATOM 679 C C . SER A 1 94 ? 13.057 -10.206 -8.474 1.00 71.69 94 SER A C 1
ATOM 681 O O . SER A 1 94 ? 12.238 -11.054 -8.127 1.00 71.69 94 SER A O 1
ATOM 683 N N . GLY A 1 95 ? 13.363 -10.019 -9.762 1.00 75.62 95 GLY A N 1
ATOM 684 C CA . GLY A 1 95 ? 12.590 -10.611 -10.861 1.00 75.62 95 GLY A CA 1
ATOM 685 C C . GLY A 1 95 ? 11.346 -9.796 -11.232 1.00 75.62 95 GLY A C 1
ATOM 686 O O . GLY A 1 95 ? 10.864 -9.929 -12.353 1.00 75.62 95 GLY A O 1
ATOM 687 N N . GLY A 1 96 ? 10.942 -8.853 -10.371 1.00 78.25 96 GLY A N 1
ATOM 688 C CA . GLY A 1 96 ? 9.917 -7.853 -10.655 1.00 78.25 96 GLY A CA 1
ATOM 689 C C . GLY A 1 96 ? 8.533 -8.332 -10.251 1.00 78.25 96 GLY A C 1
ATOM 690 O O . GLY A 1 96 ? 8.202 -9.498 -10.453 1.00 78.25 96 GLY A O 1
ATOM 691 N N . ALA A 1 97 ? 7.726 -7.442 -9.675 1.00 82.62 97 ALA A N 1
ATOM 692 C CA . ALA A 1 97 ? 6.309 -7.735 -9.497 1.00 82.62 97 ALA A CA 1
ATOM 693 C C . ALA A 1 97 ? 5.610 -7.808 -10.861 1.00 82.62 97 ALA A C 1
ATOM 695 O O . ALA A 1 97 ? 5.862 -6.982 -11.744 1.00 82.62 97 ALA A O 1
ATOM 696 N N . ASP A 1 98 ? 4.719 -8.784 -11.015 1.00 88.50 98 ASP A N 1
ATOM 697 C CA . ASP A 1 98 ? 3.807 -8.835 -12.153 1.00 88.50 98 ASP A CA 1
ATOM 698 C C . ASP A 1 98 ? 2.931 -7.572 -12.151 1.00 88.50 98 ASP A C 1
ATOM 700 O O . ASP A 1 98 ? 2.356 -7.209 -11.122 1.00 88.50 98 ASP A O 1
ATOM 704 N N . SER A 1 99 ? 2.849 -6.876 -13.287 1.00 89.56 99 SER A N 1
ATOM 705 C CA . SER A 1 99 ? 2.101 -5.622 -13.382 1.00 89.56 99 SER A CA 1
ATOM 706 C C . SER A 1 99 ? 0.620 -5.795 -13.058 1.00 89.56 99 SER A C 1
ATOM 708 O O . SER A 1 99 ? 0.043 -4.906 -12.433 1.00 89.56 99 SER A O 1
ATOM 710 N N . ASP A 1 100 ? 0.016 -6.925 -13.424 1.00 92.81 100 ASP A N 1
ATOM 711 C CA . ASP A 1 100 ? -1.395 -7.191 -13.146 1.00 92.81 100 ASP A CA 1
ATOM 712 C C . ASP A 1 100 ? -1.614 -7.381 -11.638 1.00 92.81 100 ASP A C 1
ATOM 714 O O . ASP A 1 100 ? -2.595 -6.880 -11.087 1.00 92.81 100 ASP A O 1
ATOM 718 N N . VAL A 1 101 ? -0.652 -8.002 -10.944 1.00 94.25 101 VAL A N 1
ATOM 719 C CA . VAL A 1 101 ? -0.658 -8.121 -9.476 1.00 94.25 101 VAL A CA 1
ATOM 720 C C . VAL A 1 101 ? -0.500 -6.752 -8.815 1.00 94.25 101 VAL A C 1
ATOM 722 O O . VAL A 1 101 ? -1.238 -6.444 -7.879 1.00 94.25 101 VAL A O 1
ATOM 725 N N . VAL A 1 102 ? 0.410 -5.904 -9.309 1.00 95.38 102 VAL A N 1
ATOM 726 C CA . VAL A 1 102 ? 0.587 -4.535 -8.788 1.00 95.38 102 VAL A CA 1
ATOM 727 C C . VAL A 1 102 ? -0.717 -3.744 -8.899 1.00 95.38 102 VAL A C 1
ATOM 729 O O . VAL A 1 102 ? -1.169 -3.161 -7.913 1.00 95.38 102 VAL A O 1
ATOM 732 N N . PHE A 1 103 ? -1.337 -3.727 -10.082 1.00 96.38 103 PHE A N 1
ATOM 733 C CA . PHE A 1 103 ? -2.581 -2.985 -10.294 1.00 96.38 103 PHE A CA 1
ATOM 734 C C . PHE A 1 103 ? -3.752 -3.581 -9.513 1.00 96.38 103 PHE A C 1
ATOM 736 O O . PHE A 1 103 ? -4.548 -2.820 -8.969 1.00 96.38 103 PHE A O 1
ATOM 743 N N . CYS A 1 104 ? -3.825 -4.907 -9.378 1.00 97.19 104 CYS A N 1
ATOM 744 C CA . CYS A 1 104 ? -4.818 -5.548 -8.521 1.00 97.19 104 CYS A CA 1
ATOM 745 C C . CYS A 1 104 ? -4.666 -5.111 -7.057 1.00 97.19 104 CYS A C 1
ATOM 747 O O . CYS A 1 104 ? -5.646 -4.705 -6.438 1.00 97.19 104 CYS A O 1
ATOM 749 N N . ILE A 1 105 ? -3.447 -5.113 -6.505 1.00 97.00 105 ILE A N 1
ATOM 750 C CA . ILE A 1 105 ? -3.237 -4.700 -5.111 1.00 97.00 105 ILE A CA 1
ATOM 751 C C . ILE A 1 105 ? -3.581 -3.219 -4.934 1.00 97.00 105 ILE A C 1
ATOM 753 O O . ILE A 1 105 ? -4.268 -2.874 -3.978 1.00 97.00 105 ILE A O 1
ATOM 757 N N . LEU A 1 106 ? -3.176 -2.342 -5.858 1.00 97.69 106 LEU A N 1
ATOM 758 C CA . LEU A 1 106 ? -3.582 -0.932 -5.821 1.00 97.69 106 LEU A CA 1
ATOM 759 C C . LEU A 1 106 ? -5.110 -0.780 -5.810 1.00 97.69 106 LEU A C 1
ATOM 761 O O . LEU A 1 106 ? -5.637 0.002 -5.018 1.00 97.69 106 LEU A O 1
ATOM 765 N N . HIS A 1 107 ? -5.811 -1.555 -6.637 1.00 97.44 107 HIS A N 1
ATOM 766 C CA . HIS A 1 107 ? -7.268 -1.566 -6.689 1.00 97.44 107 HIS A CA 1
ATOM 767 C C . HIS A 1 107 ? -7.901 -2.014 -5.361 1.00 97.44 107 HIS A C 1
ATOM 769 O O . HIS A 1 107 ? -8.788 -1.333 -4.845 1.00 97.44 107 HIS A O 1
ATOM 775 N N . GLU A 1 108 ? -7.415 -3.107 -4.767 1.00 97.19 108 GLU A N 1
ATOM 776 C CA . GLU A 1 108 ? -7.881 -3.618 -3.466 1.00 97.19 108 GLU A CA 1
ATOM 777 C C . GLU A 1 108 ? -7.574 -2.656 -2.306 1.00 97.19 108 GLU A C 1
ATOM 779 O O . GLU A 1 108 ? -8.333 -2.559 -1.339 1.00 97.19 108 GLU A O 1
ATOM 784 N N . LEU A 1 109 ? -6.495 -1.874 -2.416 1.00 96.81 109 LEU A N 1
ATOM 785 C CA . LEU A 1 109 ? -6.191 -0.766 -1.505 1.00 96.81 109 LEU A CA 1
ATOM 786 C C . LEU A 1 109 ? -7.019 0.501 -1.796 1.00 96.81 109 LEU A C 1
ATOM 788 O O . LEU A 1 109 ? -6.812 1.537 -1.160 1.00 96.81 109 LEU A O 1
ATOM 792 N N . GLY A 1 110 ? -7.963 0.443 -2.738 1.00 96.94 110 GLY A N 1
ATOM 793 C CA . GLY A 1 110 ? -8.896 1.525 -3.049 1.00 96.94 110 GLY A CA 1
ATOM 794 C C . GLY A 1 110 ? -8.304 2.649 -3.899 1.00 96.94 110 GLY A C 1
ATOM 795 O O . GLY A 1 110 ? -8.863 3.750 -3.918 1.00 96.94 110 GLY A O 1
ATOM 796 N N . ALA A 1 111 ? -7.184 2.413 -4.590 1.00 97.88 111 ALA A N 1
ATOM 797 C CA . ALA A 1 111 ? -6.591 3.412 -5.468 1.00 97.88 111 ALA A CA 1
ATOM 798 C C . ALA A 1 111 ? -7.581 3.791 -6.584 1.00 97.88 111 ALA A C 1
ATOM 800 O O . ALA A 1 111 ? -8.121 2.923 -7.271 1.00 97.88 111 ALA A O 1
ATOM 801 N N . PRO A 1 112 ? -7.831 5.089 -6.826 1.00 97.94 112 PRO A N 1
ATOM 802 C CA . PRO A 1 112 ? -8.595 5.504 -7.989 1.00 97.94 112 PRO A CA 1
ATOM 803 C C . PRO A 1 112 ? -7.892 5.086 -9.285 1.00 97.94 112 PRO A C 1
ATOM 805 O O . PRO A 1 112 ? -6.675 5.228 -9.408 1.00 97.94 112 PRO A O 1
ATOM 808 N N . GLN A 1 113 ? -8.665 4.748 -10.320 1.00 96.56 113 GLN A N 1
ATOM 809 C CA . GLN A 1 113 ? -8.142 4.429 -11.659 1.00 96.56 113 GLN A CA 1
ATOM 810 C C . GLN A 1 113 ? -7.217 5.528 -12.230 1.00 96.56 113 GLN A C 1
ATOM 812 O O . GLN A 1 113 ? -6.340 5.269 -13.055 1.00 96.56 113 GLN A O 1
ATOM 817 N N . SER A 1 114 ? -7.385 6.783 -11.796 1.00 97.50 114 SER A N 1
ATOM 818 C CA . SER A 1 114 ? -6.494 7.882 -12.180 1.00 97.50 114 SER A CA 1
ATOM 819 C C . SER A 1 114 ? -5.070 7.718 -11.636 1.00 97.50 114 SER A C 1
ATOM 821 O O . SER A 1 114 ? -4.128 8.143 -12.302 1.00 97.50 114 SER A O 1
ATOM 823 N N . ILE A 1 115 ? -4.893 7.097 -10.468 1.00 97.62 115 ILE A N 1
ATOM 824 C CA . ILE A 1 115 ? -3.583 6.763 -9.897 1.00 97.62 115 ILE A CA 1
ATOM 825 C C . ILE A 1 115 ? -2.971 5.597 -10.665 1.00 97.62 115 ILE A C 1
ATOM 827 O O . ILE A 1 115 ? -1.847 5.734 -11.140 1.00 97.62 115 ILE A O 1
ATOM 831 N N . GLU A 1 116 ? -3.726 4.521 -10.898 1.00 95.62 116 GLU A N 1
ATOM 832 C CA . GLU A 1 116 ? -3.273 3.390 -11.723 1.00 95.62 116 GLU A CA 1
ATOM 833 C C . GLU A 1 116 ? -2.805 3.863 -13.111 1.00 95.62 116 GLU A C 1
ATOM 835 O O . GLU A 1 116 ? -1.718 3.521 -13.575 1.00 95.6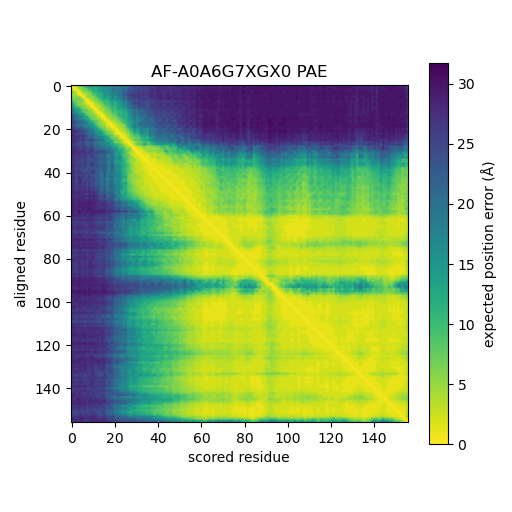2 116 GLU A O 1
ATOM 840 N N . THR A 1 117 ? -3.575 4.756 -13.744 1.00 96.56 117 THR A N 1
ATOM 841 C CA . THR A 1 117 ? -3.222 5.348 -15.043 1.00 96.56 117 THR A CA 1
ATOM 842 C C . THR A 1 117 ? -1.927 6.158 -14.969 1.00 96.56 117 THR A C 1
ATOM 844 O O . THR A 1 117 ? -1.086 6.051 -15.862 1.00 96.56 117 THR A O 1
ATOM 847 N N . LYS A 1 118 ? -1.732 6.962 -13.914 1.00 97.69 118 LYS A N 1
ATOM 848 C CA . LYS A 1 118 ? -0.486 7.721 -13.715 1.00 97.69 118 LYS A CA 1
ATOM 849 C C . LYS A 1 118 ? 0.707 6.783 -13.546 1.00 97.69 118 LYS A C 1
ATOM 851 O O . LYS A 1 118 ? 1.738 7.020 -14.174 1.00 97.69 118 LYS A O 1
ATOM 856 N N . VAL A 1 119 ? 0.563 5.724 -12.748 1.00 96.94 119 VAL A N 1
ATOM 857 C CA . VAL A 1 119 ? 1.601 4.703 -12.555 1.00 96.94 119 VAL A CA 1
ATOM 858 C C . VAL A 1 119 ? 1.955 4.059 -13.898 1.00 96.94 119 VAL A C 1
ATOM 860 O O . VAL A 1 119 ? 3.111 4.125 -14.314 1.00 96.94 119 VAL A O 1
ATOM 863 N N . GLY A 1 120 ? 0.965 3.550 -14.637 1.00 94.38 120 GLY A N 1
ATOM 864 C CA . GLY A 1 120 ? 1.176 2.870 -15.921 1.00 94.38 120 GLY A CA 1
ATOM 865 C C . GLY A 1 120 ? 1.715 3.752 -17.056 1.00 94.38 120 GLY A C 1
ATOM 866 O O . GLY A 1 120 ? 2.300 3.238 -18.006 1.00 94.38 120 GLY A O 1
ATOM 867 N N . GLN A 1 121 ? 1.551 5.076 -16.977 1.00 95.69 121 GLN A N 1
ATOM 868 C CA . GLN A 1 121 ? 2.058 6.028 -17.978 1.00 95.69 121 GLN A CA 1
ATOM 869 C C . GLN A 1 121 ? 3.391 6.681 -17.595 1.00 95.69 121 GLN A C 1
ATOM 871 O O . GLN A 1 121 ? 3.923 7.484 -18.367 1.00 95.69 121 GLN A O 1
ATOM 876 N N . THR A 1 122 ? 3.933 6.375 -16.416 1.00 96.75 122 THR A N 1
ATOM 877 C CA . THR A 1 122 ? 5.178 6.988 -15.948 1.00 96.75 122 THR A CA 1
ATOM 878 C C . THR A 1 122 ? 6.368 6.472 -16.747 1.00 96.75 122 THR A C 1
ATOM 880 O O . THR A 1 122 ? 6.567 5.269 -16.896 1.00 96.75 122 THR A O 1
ATOM 883 N N . ARG A 1 123 ? 7.187 7.393 -17.256 1.00 96.38 123 ARG A N 1
ATOM 884 C CA . ARG A 1 123 ? 8.406 7.083 -18.015 1.00 96.38 123 ARG A CA 1
ATOM 885 C C . ARG A 1 123 ? 9.637 7.391 -17.173 1.00 96.38 123 ARG A C 1
ATOM 887 O O . ARG A 1 123 ? 9.575 8.155 -16.219 1.00 96.38 123 ARG A O 1
ATOM 894 N N . SER A 1 124 ? 10.800 6.896 -17.582 1.00 95.69 124 SER A N 1
ATOM 895 C CA . SER A 1 124 ? 12.047 7.151 -16.845 1.00 95.69 124 SER A CA 1
ATOM 896 C C . SER A 1 124 ? 12.438 8.619 -16.746 1.00 95.69 124 SER A C 1
ATOM 898 O O . SER A 1 124 ? 12.986 9.040 -15.733 1.00 95.69 124 SER A O 1
ATOM 900 N N . LEU A 1 125 ? 12.125 9.424 -17.764 1.00 96.88 125 LEU A N 1
ATOM 901 C CA . LEU A 1 125 ? 12.413 10.861 -17.749 1.00 96.88 125 LEU A CA 1
ATOM 902 C C . LEU A 1 125 ? 11.479 11.654 -16.825 1.00 96.88 125 LEU A C 1
ATOM 904 O O . LEU A 1 125 ? 11.739 12.823 -16.556 1.00 96.88 125 LEU A O 1
ATOM 908 N N . ASP A 1 126 ? 10.390 11.041 -16.362 1.00 97.00 126 ASP A N 1
ATOM 909 C CA . ASP A 1 126 ? 9.419 11.691 -15.490 1.00 97.00 126 ASP A CA 1
ATOM 910 C C . ASP A 1 126 ? 9.899 11.756 -14.026 1.00 97.00 1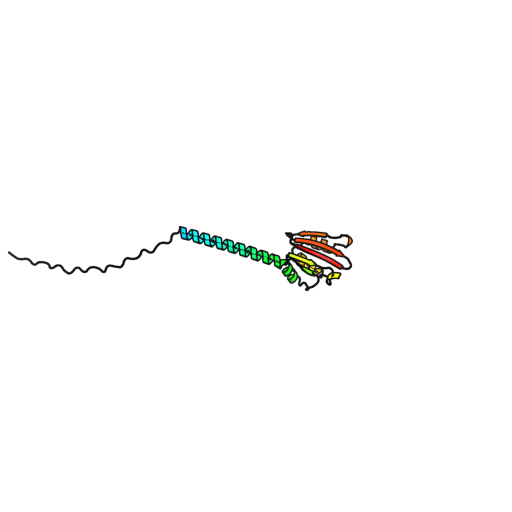26 ASP A C 1
ATOM 912 O O . ASP A 1 126 ? 9.342 12.529 -13.244 1.00 97.00 126 ASP A O 1
ATOM 916 N N . GLY A 1 127 ? 10.958 11.009 -13.683 1.00 95.81 127 GLY A N 1
ATOM 917 C CA . GLY A 1 127 ? 11.534 10.951 -12.342 1.00 95.81 127 GLY A CA 1
ATOM 918 C C . GLY A 1 127 ? 10.608 10.273 -11.331 1.00 95.81 127 GLY A C 1
ATOM 919 O O . GLY A 1 127 ? 9.741 9.478 -11.691 1.00 95.81 127 GLY A O 1
ATOM 920 N N . THR A 1 128 ? 10.805 10.593 -10.053 1.00 97.31 128 THR A N 1
ATOM 921 C CA . THR A 1 128 ? 9.938 10.112 -8.974 1.00 97.31 128 THR A CA 1
ATOM 922 C C . THR A 1 128 ? 8.592 10.832 -9.011 1.00 97.31 128 THR A C 1
ATOM 924 O O . THR A 1 128 ? 8.520 12.057 -9.146 1.00 97.31 128 THR A O 1
ATOM 927 N N . ARG A 1 129 ? 7.516 10.062 -8.890 1.00 98.12 129 ARG A N 1
ATOM 928 C CA . ARG A 1 129 ? 6.130 10.522 -8.834 1.00 98.12 129 ARG A CA 1
ATOM 929 C C . ARG A 1 129 ? 5.511 10.131 -7.501 1.00 98.12 129 ARG A C 1
ATOM 931 O O . ARG A 1 129 ? 5.928 9.153 -6.893 1.00 98.12 129 ARG A O 1
ATOM 938 N N . GLU A 1 130 ? 4.516 10.900 -7.080 1.00 98.00 130 GLU A N 1
ATOM 939 C CA . GLU A 1 130 ? 3.798 10.703 -5.823 1.00 98.00 130 GLU A CA 1
ATOM 940 C C . GLU A 1 130 ? 2.290 10.868 -6.040 1.00 98.00 130 GLU A C 1
ATOM 942 O O . GLU A 1 130 ? 1.852 11.615 -6.928 1.00 98.00 130 GLU A O 1
ATOM 947 N N . ALA A 1 131 ? 1.494 10.164 -5.240 1.00 97.81 131 ALA A N 1
ATOM 948 C CA . ALA A 1 131 ? 0.048 10.329 -5.166 1.00 97.81 131 ALA A CA 1
ATOM 949 C C . ALA A 1 131 ? -0.471 9.893 -3.797 1.00 97.81 131 ALA A C 1
ATOM 951 O O . ALA A 1 131 ? 0.139 9.063 -3.136 1.00 97.81 131 ALA A O 1
ATOM 952 N N . GLU A 1 132 ? -1.627 10.417 -3.410 1.00 97.75 132 GLU A N 1
ATOM 953 C CA . GLU A 1 132 ? -2.287 10.104 -2.144 1.00 97.75 132 GLU A CA 1
ATOM 954 C C . GLU A 1 132 ? -3.763 9.787 -2.406 1.00 97.75 132 GLU A C 1
ATOM 956 O O . GLU A 1 132 ? -4.388 10.384 -3.295 1.00 97.75 132 GLU A O 1
ATOM 961 N N . TRP A 1 133 ? -4.317 8.834 -1.660 1.00 97.56 133 TRP A N 1
ATOM 962 C CA . TRP A 1 133 ? -5.741 8.492 -1.671 1.00 97.56 133 TRP A CA 1
ATOM 963 C C . TRP A 1 133 ? -6.129 7.797 -0.368 1.00 97.56 133 TRP A C 1
ATOM 965 O O . TRP A 1 133 ? -5.380 6.973 0.119 1.00 97.56 133 TRP A O 1
ATOM 975 N N . ASP A 1 134 ? -7.303 8.106 0.184 1.00 93.62 134 ASP A N 1
ATOM 976 C CA . ASP A 1 134 ? -7.930 7.382 1.309 1.00 93.62 134 ASP A CA 1
ATOM 977 C C . ASP A 1 134 ? -6.981 6.883 2.428 1.00 93.62 134 ASP A C 1
ATOM 979 O O . ASP A 1 134 ? -7.021 5.725 2.840 1.00 93.62 134 ASP A O 1
ATOM 983 N N . GLY A 1 135 ? -6.097 7.759 2.923 1.00 94.69 135 GLY A N 1
ATOM 984 C CA . GLY A 1 135 ? -5.134 7.410 3.977 1.00 94.69 135 GLY A CA 1
ATOM 985 C C . GLY A 1 135 ? -3.950 6.555 3.509 1.00 94.69 135 GLY A C 1
ATOM 986 O O . GLY A 1 135 ? -3.302 5.913 4.333 1.00 94.69 135 GLY A O 1
ATOM 987 N N . TRP A 1 136 ? -3.673 6.541 2.209 1.00 97.44 136 TRP A N 1
ATOM 988 C CA . TRP A 1 136 ? -2.503 5.957 1.566 1.00 97.44 136 TRP A CA 1
ATOM 989 C C . TRP A 1 136 ? -1.713 7.023 0.829 1.00 97.44 136 TRP A C 1
ATOM 991 O O . TRP A 1 136 ? -2.272 7.940 0.220 1.00 97.44 136 TRP A O 1
ATOM 1001 N N . LYS A 1 137 ? -0.405 6.818 0.803 1.00 98.00 137 LYS A N 1
ATOM 1002 C CA . LYS A 1 137 ? 0.549 7.539 -0.016 1.00 98.00 137 LYS A CA 1
ATOM 1003 C C . LYS A 1 137 ? 1.309 6.537 -0.870 1.00 98.00 137 LYS A C 1
ATOM 1005 O O . LYS A 1 137 ? 1.745 5.498 -0.389 1.00 98.00 137 LYS A O 1
ATOM 1010 N N . ALA A 1 138 ? 1.481 6.855 -2.144 1.00 98.12 138 ALA A N 1
ATOM 1011 C CA . ALA A 1 138 ? 2.360 6.127 -3.037 1.00 98.12 138 ALA A CA 1
ATOM 1012 C C . ALA A 1 138 ? 3.473 7.019 -3.554 1.00 98.12 138 ALA A C 1
ATOM 1014 O O . ALA A 1 138 ? 3.240 8.171 -3.926 1.00 98.12 138 ALA A O 1
ATOM 1015 N N . GLN A 1 139 ? 4.655 6.431 -3.682 1.00 98.19 139 GLN A N 1
ATOM 1016 C CA . GLN A 1 139 ? 5.789 7.003 -4.384 1.00 98.19 139 GLN A CA 1
ATOM 1017 C C . GLN A 1 139 ? 6.331 5.971 -5.368 1.00 98.19 139 GLN A C 1
ATOM 1019 O O . GLN A 1 139 ? 6.553 4.817 -5.011 1.00 98.19 139 GLN A O 1
ATOM 1024 N N . TRP A 1 140 ? 6.562 6.366 -6.617 1.00 97.94 140 TRP A N 1
ATOM 1025 C CA . TRP A 1 140 ? 7.085 5.444 -7.618 1.00 97.94 140 TRP A CA 1
ATOM 1026 C C . TRP A 1 140 ? 8.040 6.089 -8.604 1.00 97.94 140 TRP A C 1
ATOM 1028 O O . TRP A 1 140 ? 8.063 7.302 -8.812 1.00 97.94 140 TRP A O 1
ATOM 1038 N N . THR A 1 141 ? 8.829 5.238 -9.244 1.00 96.31 141 THR A N 1
ATOM 1039 C CA . THR A 1 141 ? 9.695 5.580 -10.367 1.00 96.31 141 THR A CA 1
ATOM 1040 C C . THR A 1 141 ? 9.722 4.421 -11.353 1.00 96.31 141 THR A C 1
ATOM 1042 O O . THR A 1 141 ? 9.454 3.274 -10.993 1.00 96.31 141 THR A O 1
ATOM 1045 N N . TYR A 1 142 ? 10.052 4.707 -12.604 1.00 95.12 142 TYR A N 1
ATOM 1046 C CA . TYR A 1 142 ? 10.137 3.703 -13.655 1.00 95.12 142 TYR A CA 1
ATOM 1047 C C . TYR A 1 142 ? 11.489 3.772 -14.358 1.00 95.12 142 TYR A C 1
ATOM 1049 O O . TYR A 1 142 ? 11.996 4.854 -14.650 1.00 95.12 142 TYR A O 1
ATOM 1057 N N . HIS A 1 143 ? 12.046 2.615 -14.706 1.00 93.25 143 HIS A N 1
ATOM 1058 C CA . HIS A 1 143 ? 13.194 2.519 -15.601 1.00 93.25 143 HIS A CA 1
ATOM 1059 C C . HIS A 1 143 ? 12.954 1.431 -16.658 1.00 93.25 143 HIS A C 1
ATOM 1061 O O . HIS A 1 143 ? 12.487 0.359 -16.289 1.00 93.25 143 HIS A O 1
ATOM 1067 N N . PRO A 1 144 ? 13.309 1.630 -17.943 1.00 90.44 144 PRO A N 1
ATOM 1068 C CA . PRO A 1 144 ? 13.139 0.606 -18.977 1.00 90.44 144 PRO A CA 1
ATOM 1069 C C . PRO A 1 144 ? 13.799 -0.731 -18.629 1.00 90.44 144 PRO A C 1
ATOM 1071 O O . PRO A 1 144 ? 13.222 -1.782 -18.877 1.00 90.44 144 PRO A O 1
ATOM 1074 N N . ASP A 1 145 ? 14.984 -0.681 -18.014 1.00 89.88 145 ASP A N 1
ATOM 1075 C CA . ASP A 1 145 ? 15.766 -1.891 -17.726 1.00 89.88 145 ASP A CA 1
ATOM 1076 C C . ASP A 1 145 ? 15.309 -2.622 -16.460 1.00 89.88 145 ASP A C 1
ATOM 1078 O O . ASP A 1 145 ? 15.449 -3.838 -16.364 1.00 89.88 145 ASP A O 1
ATOM 1082 N N . SER A 1 146 ? 14.795 -1.892 -15.464 1.00 88.06 146 SER A N 1
ATOM 1083 C CA . SER A 1 146 ? 14.418 -2.477 -14.174 1.00 88.06 146 SER A CA 1
ATOM 1084 C C . SER A 1 146 ? 12.917 -2.479 -13.919 1.00 88.06 146 SER A C 1
ATOM 1086 O O . SER A 1 146 ? 12.503 -3.059 -12.934 1.00 88.06 146 SER A O 1
ATOM 1088 N N . GLY A 1 147 ? 12.0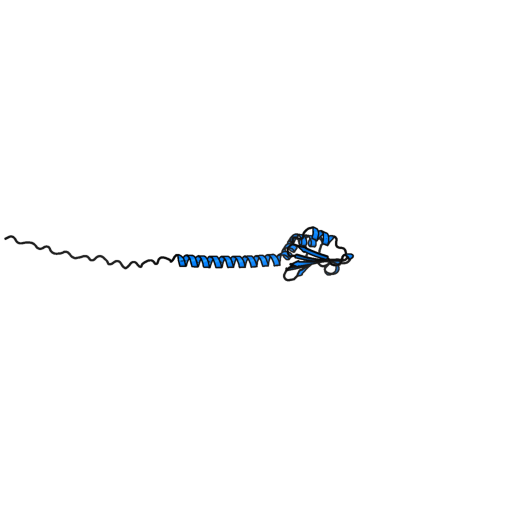87 -1.862 -14.751 1.00 91.56 147 GLY A N 1
ATOM 1089 C CA . GLY A 1 147 ? 10.650 -1.738 -14.515 1.00 91.56 147 GLY A CA 1
ATOM 1090 C C . GLY A 1 147 ? 10.279 -0.713 -13.436 1.00 91.56 147 GLY A C 1
ATOM 1091 O O . GLY A 1 147 ? 11.029 0.228 -13.156 1.00 91.56 147 GLY A O 1
ATOM 1092 N N . LEU A 1 148 ? 9.082 -0.891 -12.874 1.00 94.25 148 LEU A N 1
ATOM 1093 C CA . LEU A 1 148 ? 8.490 -0.052 -11.831 1.00 94.25 148 LEU A CA 1
ATOM 1094 C C . LEU A 1 148 ? 9.115 -0.364 -10.464 1.00 94.25 148 LEU A C 1
ATOM 1096 O O . LEU A 1 148 ? 9.182 -1.525 -10.073 1.00 94.25 148 LEU A O 1
ATOM 1100 N N . ASN A 1 149 ? 9.513 0.672 -9.728 1.00 95.12 149 ASN A N 1
ATOM 1101 C CA . ASN A 1 149 ? 9.653 0.608 -8.274 1.00 95.12 149 ASN A CA 1
ATOM 1102 C C . ASN A 1 149 ? 8.534 1.458 -7.676 1.00 95.12 149 ASN A C 1
ATOM 1104 O O . ASN A 1 149 ? 8.424 2.633 -8.035 1.00 95.12 149 ASN A O 1
ATOM 1108 N N . LEU A 1 150 ? 7.723 0.885 -6.795 1.00 97.38 150 LEU A N 1
ATOM 1109 C CA . LEU A 1 150 ? 6.558 1.540 -6.205 1.00 97.38 150 LEU A CA 1
ATOM 1110 C C . LEU A 1 150 ? 6.512 1.212 -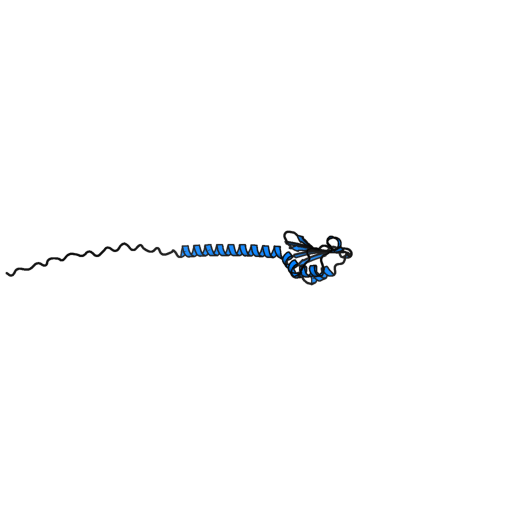4.715 1.00 97.38 150 LEU A C 1
ATOM 1112 O O . LEU A 1 150 ? 6.444 0.049 -4.348 1.00 97.38 150 LEU A O 1
ATOM 1116 N N . LEU A 1 151 ? 6.513 2.238 -3.877 1.00 97.69 151 LEU A N 1
ATOM 1117 C CA . LEU A 1 151 ? 6.220 2.146 -2.455 1.00 97.69 151 LEU A CA 1
ATOM 1118 C C . LEU A 1 151 ? 4.798 2.652 -2.235 1.00 97.69 151 LEU A C 1
ATOM 1120 O O . LEU A 1 151 ? 4.460 3.734 -2.717 1.00 97.69 151 LEU A O 1
ATOM 1124 N N . VAL A 1 152 ? 3.988 1.884 -1.516 1.00 98.06 152 VAL A N 1
ATOM 1125 C CA . VAL A 1 152 ? 2.690 2.322 -0.996 1.00 98.06 152 VAL A CA 1
ATOM 1126 C C . VAL A 1 152 ? 2.733 2.184 0.514 1.00 98.06 152 VAL A C 1
ATOM 1128 O O . VAL A 1 152 ? 3.014 1.103 1.020 1.00 98.06 152 VAL A O 1
ATOM 1131 N N . GLU A 1 153 ? 2.460 3.266 1.222 1.00 97.31 153 GLU A N 1
ATOM 1132 C CA . GLU A 1 153 ? 2.503 3.343 2.678 1.00 97.31 153 GLU A CA 1
ATOM 1133 C C . GLU A 1 153 ? 1.259 4.054 3.200 1.00 97.31 153 GLU A C 1
ATOM 1135 O O . GLU A 1 153 ? 0.640 4.867 2.504 1.00 97.31 153 GLU A O 1
ATOM 1140 N N . ARG A 1 154 ? 0.854 3.730 4.423 1.00 94.25 154 ARG A N 1
ATOM 1141 C CA . ARG A 1 154 ? -0.262 4.412 5.073 1.00 94.25 154 ARG A CA 1
ATOM 1142 C C . ARG A 1 154 ? 0.137 5.860 5.404 1.00 94.25 154 ARG A C 1
ATOM 1144 O O . ARG A 1 154 ? 1.193 6.099 5.981 1.00 94.25 154 ARG A O 1
ATOM 1151 N N . ASP A 1 155 ? -0.717 6.817 5.051 1.00 88.75 155 ASP A N 1
ATOM 1152 C CA . ASP A 1 155 ? -0.551 8.227 5.416 1.00 88.75 155 ASP A CA 1
ATOM 1153 C C . ASP A 1 155 ? -0.982 8.405 6.883 1.00 88.75 155 ASP A C 1
ATOM 1155 O O . ASP A 1 155 ? -2.150 8.186 7.226 1.00 88.75 155 ASP A O 1
ATOM 1159 N N . ASN A 1 156 ? -0.011 8.690 7.755 1.00 69.94 156 ASN A N 1
ATOM 1160 C CA . ASN A 1 156 ? -0.142 8.666 9.220 1.00 69.94 156 ASN A CA 1
ATOM 1161 C C . ASN A 1 156 ? -0.340 10.060 9.826 1.00 69.94 156 ASN A C 1
ATOM 1163 O O . ASN A 1 156 ? 0.476 10.962 9.527 1.00 69.94 156 ASN A O 1
#

Mean predicted aligned error: 11.93 Å

Sequence (156 aa):
MTETPSAVPGPVIEDPVEPPVEPKKRPNKKALVITIAAVVVVAIIAAIITFIALSANARANQISDASKMCEAAPFGYDIIDDGDAVEFMGAAKSGGADSDVVFCILHELGAPQSIETKVGQTRSLDGTREAEWDGWKAQWTYHPDSGLNLLVERDN

pLDDT: mean 87.1, std 12.92, range [44.38, 98.19]

Organism: NCBI:txid2714935